Protein AF-A0A9P1DHE1-F1 (afdb_monomer_lite)

pLDDT: mean 76.6, std 14.98, range [39.06, 91.81]

Radius of gyration: 19.9 Å; chains: 1; bounding box: 42×27×66 Å

Sequence (155 aa):
LDSARRLDALEWLVQAFDTLDLADEQLFSAIGLLDRYAAASNTPIAAGPGAFALVLAAMLIALKVSGFKKDLEQARKLVVEVSGSSRPWSAVRKAELNILRRLGFRACTPTAYHLLDRLLSDTLNAPSDRSAVGSEDMEWDNESKMRCSSLACFL

Foldseek 3Di:
DPPVVLVVLLVVLVVVCVVLVHDVQLSQLLNVLVVVLCVLDPDPPDPDLLVNLLSLLSSLLSVVVVPPPVSNVVSVVVQVVVSPDPCSPVSNVVSNVSSCVSVVNPSDDDGVVNVVVVVCCCVVPVPPPPDDDDDDDPPPDVVNVVVVVVVVVRD

InterPro domains:
  IPR006671 Cyclin, N-terminal [PF00134] (4-106)
  IPR036915 Cyclin-like superfamily [SSF47954] (4-106)
  IPR048258 Cyclins, cyclin-box [PS00292] (6-37)

Structure (mmCIF, N/CA/C/O backbone):
data_AF-A0A9P1DHE1-F1
#
_entry.id   AF-A0A9P1DHE1-F1
#
loop_
_atom_site.group_PDB
_atom_site.id
_atom_site.type_symbol
_atom_site.label_atom_id
_atom_site.label_alt_id
_atom_site.label_comp_id
_atom_site.label_asym_id
_atom_site.label_entity_id
_atom_site.label_seq_id
_atom_site.pdbx_PDB_ins_code
_atom_site.Cartn_x
_atom_site.Cartn_y
_atom_site.Cartn_z
_atom_site.occupancy
_atom_site.B_iso_or_equiv
_atom_site.auth_seq_id
_atom_site.auth_comp_id
_atom_site.auth_asym_id
_atom_site.auth_atom_id
_atom_site.pdbx_PDB_model_num
ATOM 1 N N . LEU A 1 1 ? -14.828 3.639 -0.473 1.00 57.81 1 LEU A N 1
ATOM 2 C CA . LEU A 1 1 ? -14.285 4.999 -0.278 1.00 57.81 1 LEU A CA 1
ATOM 3 C C . LEU A 1 1 ? -15.015 5.874 -1.277 1.00 57.81 1 LEU A C 1
ATOM 5 O O . LEU A 1 1 ? -15.078 5.462 -2.429 1.00 57.81 1 LEU A O 1
ATOM 9 N N . ASP A 1 2 ? -15.589 7.001 -0.861 1.00 62.09 2 ASP A N 1
ATOM 10 C CA . ASP A 1 2 ? -16.045 8.010 -1.827 1.00 62.09 2 ASP A CA 1
ATOM 11 C C . ASP A 1 2 ? -14.846 8.482 -2.662 1.00 62.09 2 ASP A C 1
ATOM 13 O O . ASP A 1 2 ? -13.716 8.484 -2.164 1.00 62.09 2 ASP A O 1
ATOM 17 N N . SER A 1 3 ? -15.075 8.873 -3.916 1.00 64.81 3 SER A N 1
ATOM 18 C CA . SER A 1 3 ? -14.020 9.285 -4.855 1.00 64.81 3 SER A CA 1
ATOM 19 C C . SER A 1 3 ? -13.095 10.365 -4.279 1.00 64.81 3 SER A C 1
ATOM 21 O O . SER A 1 3 ? -11.881 10.243 -4.398 1.00 64.81 3 SER A O 1
ATOM 23 N N . ALA A 1 4 ? -13.647 11.354 -3.570 1.00 66.75 4 ALA A N 1
ATOM 24 C CA . ALA A 1 4 ? -12.877 12.404 -2.897 1.00 66.75 4 ALA A CA 1
ATOM 25 C C . ALA A 1 4 ? -11.933 11.851 -1.811 1.00 66.75 4 ALA A C 1
ATOM 27 O O . ALA A 1 4 ? -10.750 12.153 -1.793 1.00 66.75 4 ALA A O 1
ATOM 28 N N . ARG A 1 5 ? -12.415 10.935 -0.965 1.00 71.81 5 ARG A N 1
ATOM 29 C CA . ARG A 1 5 ? -11.616 10.359 0.136 1.00 71.81 5 ARG A CA 1
ATOM 30 C C . ARG A 1 5 ? -10.531 9.411 -0.352 1.00 71.81 5 ARG A C 1
ATOM 32 O O . ARG A 1 5 ? -9.550 9.169 0.344 1.00 71.81 5 ARG A O 1
ATOM 39 N N . ARG A 1 6 ? -10.749 8.802 -1.519 1.00 76.31 6 ARG A N 1
ATOM 40 C CA . ARG A 1 6 ? -9.722 8.011 -2.188 1.00 76.31 6 ARG A CA 1
ATOM 41 C C . ARG A 1 6 ? -8.578 8.916 -2.634 1.00 76.31 6 ARG A C 1
ATOM 43 O O . ARG A 1 6 ? -7.440 8.529 -2.428 1.00 76.31 6 ARG A O 1
ATOM 50 N N . LEU A 1 7 ? -8.871 10.097 -3.179 1.00 81.12 7 LEU A N 1
ATOM 51 C CA . LEU A 1 7 ? -7.838 11.067 -3.546 1.00 81.12 7 LEU A CA 1
ATOM 52 C C . LEU A 1 7 ? -7.045 11.525 -2.321 1.00 81.12 7 LEU A C 1
ATOM 54 O O . LEU A 1 7 ? -5.827 11.420 -2.354 1.00 81.12 7 LEU A O 1
ATOM 58 N N . ASP A 1 8 ? -7.712 11.876 -1.219 1.00 83.38 8 ASP A N 1
ATOM 59 C CA . ASP A 1 8 ? -7.021 12.273 0.019 1.00 83.38 8 ASP A CA 1
ATOM 60 C C . ASP A 1 8 ? -6.098 11.159 0.551 1.00 83.38 8 ASP A C 1
ATOM 62 O O . ASP A 1 8 ? -4.978 11.403 0.994 1.00 83.38 8 ASP A O 1
ATOM 66 N N . ALA A 1 9 ? -6.556 9.902 0.498 1.00 84.00 9 ALA A N 1
ATOM 67 C CA . ALA A 1 9 ? -5.758 8.749 0.913 1.00 84.00 9 ALA A CA 1
ATOM 68 C C . ALA A 1 9 ? -4.552 8.500 -0.006 1.00 84.00 9 ALA A C 1
ATOM 70 O O . ALA A 1 9 ? -3.497 8.089 0.475 1.00 84.00 9 ALA A O 1
ATOM 71 N N . LEU A 1 10 ? -4.716 8.719 -1.313 1.00 86.12 10 LEU A N 1
ATOM 72 C CA . LEU A 1 10 ? -3.642 8.589 -2.295 1.00 86.12 10 LEU A CA 1
ATOM 73 C C . LEU A 1 10 ? -2.617 9.708 -2.140 1.00 86.12 10 LEU A C 1
ATOM 75 O O . LEU A 1 10 ? -1.427 9.423 -2.109 1.00 86.12 10 LEU A O 1
ATOM 79 N N . GLU A 1 11 ? -3.066 10.951 -1.986 1.00 89.50 11 GLU A N 1
ATOM 80 C CA . GLU A 1 11 ? -2.194 12.098 -1.733 1.00 89.50 11 GLU A CA 1
ATOM 81 C C . GLU A 1 11 ? -1.379 11.886 -0.457 1.00 89.50 11 GLU A C 1
ATOM 83 O O . GLU A 1 11 ? -0.158 12.042 -0.462 1.00 89.50 11 GLU A O 1
ATOM 88 N N . TRP A 1 12 ? -2.034 11.428 0.614 1.00 90.06 12 TRP A N 1
ATOM 89 C CA . TRP A 1 12 ? -1.342 11.095 1.851 1.00 90.06 12 TRP A CA 1
ATOM 90 C C . TRP A 1 12 ? -0.314 9.971 1.662 1.00 90.06 12 TRP A C 1
ATOM 92 O O . TRP A 1 12 ? 0.782 10.054 2.210 1.00 90.06 12 TRP A O 1
ATOM 102 N N . LEU A 1 13 ? -0.634 8.925 0.888 1.00 89.38 13 LEU A N 1
ATOM 103 C CA . LEU A 1 13 ? 0.321 7.851 0.594 1.00 89.38 13 LEU A CA 1
ATOM 104 C C . LEU A 1 13 ? 1.533 8.368 -0.175 1.00 89.38 13 LEU A C 1
ATOM 106 O O . LEU A 1 13 ? 2.647 8.022 0.191 1.00 89.38 13 LEU A O 1
ATOM 110 N N . VAL A 1 14 ? 1.334 9.203 -1.193 1.00 91.12 14 VAL A N 1
ATOM 111 C CA . VAL A 1 14 ? 2.443 9.801 -1.951 1.00 91.12 14 VAL A CA 1
ATOM 112 C C . VAL A 1 14 ? 3.351 10.594 -1.007 1.00 91.12 14 VAL A C 1
ATOM 114 O O . VAL A 1 14 ? 4.540 10.308 -0.921 1.00 91.12 14 VAL A O 1
ATOM 117 N N . GLN A 1 15 ? 2.780 11.475 -0.180 1.00 90.81 15 GLN A N 1
ATOM 118 C CA . GLN A 1 15 ? 3.546 12.247 0.806 1.00 90.81 15 GLN A CA 1
ATOM 119 C C . GLN A 1 15 ? 4.273 11.354 1.827 1.00 90.81 15 GLN A C 1
ATOM 121 O O . GLN A 1 15 ? 5.410 11.627 2.215 1.00 90.81 15 GLN A O 1
ATOM 126 N N . ALA A 1 16 ? 3.636 10.274 2.283 1.00 88.19 16 ALA A N 1
ATOM 127 C CA . ALA A 1 16 ? 4.245 9.332 3.217 1.00 88.19 16 ALA A CA 1
ATOM 128 C C . ALA A 1 16 ? 5.423 8.577 2.581 1.00 88.19 16 ALA A C 1
ATOM 130 O O . ALA A 1 16 ? 6.405 8.300 3.261 1.00 88.19 16 ALA A O 1
ATOM 131 N N . PHE A 1 17 ? 5.346 8.254 1.291 1.00 89.06 17 PHE A N 1
ATOM 132 C CA . PHE A 1 17 ? 6.430 7.585 0.577 1.00 89.06 17 PHE A CA 1
ATOM 133 C C . PHE A 1 17 ? 7.588 8.539 0.287 1.00 89.06 17 PHE A C 1
ATOM 135 O O . PHE A 1 17 ? 8.731 8.168 0.549 1.00 89.06 17 PHE A O 1
ATOM 142 N N . ASP A 1 18 ? 7.294 9.779 -0.110 1.00 90.25 18 ASP A N 1
ATOM 143 C CA . ASP A 1 18 ? 8.302 10.826 -0.322 1.00 90.25 18 ASP A CA 1
ATOM 144 C C . ASP A 1 18 ? 9.064 11.156 0.971 1.00 90.25 18 ASP A C 1
ATOM 146 O O . ASP A 1 18 ? 10.285 11.289 0.981 1.00 90.25 18 ASP A O 1
ATOM 150 N N . THR A 1 19 ? 8.355 11.264 2.100 1.00 88.75 19 THR A N 1
ATOM 151 C CA . THR A 1 19 ? 8.979 11.572 3.404 1.00 88.75 19 THR A CA 1
ATOM 152 C C . THR A 1 19 ? 9.828 10.427 3.951 1.00 88.75 19 THR A C 1
ATOM 154 O O . THR A 1 19 ? 10.771 10.667 4.708 1.00 88.75 19 THR A O 1
ATOM 157 N N . LEU A 1 20 ? 9.495 9.187 3.590 1.00 85.00 20 LEU A N 1
ATOM 158 C CA . LEU A 1 20 ? 10.217 7.988 4.005 1.00 85.00 20 LEU A CA 1
ATOM 159 C C . LEU A 1 20 ? 11.286 7.535 2.995 1.00 85.00 20 LEU A C 1
ATOM 161 O O . LEU A 1 20 ? 12.019 6.600 3.321 1.00 85.00 20 LEU A O 1
ATOM 165 N N . ASP A 1 21 ? 11.393 8.193 1.834 1.00 87.00 21 ASP A N 1
ATOM 166 C CA . ASP A 1 21 ? 12.291 7.833 0.723 1.00 87.00 21 ASP A CA 1
ATOM 167 C C . ASP A 1 21 ? 12.118 6.360 0.296 1.00 87.00 21 ASP A C 1
ATOM 169 O O . ASP A 1 21 ? 13.068 5.582 0.190 1.00 87.00 21 ASP A O 1
ATOM 173 N N . LEU A 1 22 ? 10.855 5.944 0.147 1.00 86.62 22 LEU A N 1
ATOM 174 C CA . LEU A 1 22 ? 10.479 4.577 -0.221 1.00 86.62 22 LEU A CA 1
ATOM 175 C C . LEU A 1 22 ? 10.410 4.412 -1.739 1.00 86.62 22 LEU A C 1
ATOM 177 O O . LEU A 1 22 ? 9.998 5.315 -2.455 1.00 86.62 22 LEU A O 1
ATOM 181 N N . ALA A 1 23 ? 10.721 3.211 -2.229 1.00 87.06 23 ALA A N 1
ATOM 182 C CA . ALA A 1 23 ? 10.659 2.918 -3.658 1.00 87.06 23 ALA A CA 1
ATOM 183 C C . ALA A 1 23 ? 9.226 2.998 -4.225 1.00 87.06 23 ALA A C 1
ATOM 185 O O . ALA A 1 23 ? 8.289 2.416 -3.668 1.00 87.06 23 ALA A O 1
ATOM 186 N N . ASP A 1 24 ? 9.083 3.611 -5.402 1.00 86.06 24 ASP A N 1
ATOM 187 C CA . ASP A 1 24 ? 7.803 3.782 -6.109 1.00 86.06 24 ASP A CA 1
ATOM 188 C C . ASP A 1 24 ? 7.069 2.462 -6.373 1.00 86.06 24 ASP A C 1
ATOM 190 O O . ASP A 1 24 ? 5.842 2.394 -6.308 1.00 86.06 24 ASP A O 1
ATOM 194 N N . GLU A 1 25 ? 7.802 1.372 -6.613 1.00 86.94 25 GLU A N 1
ATOM 195 C CA . GLU A 1 25 ? 7.237 0.024 -6.775 1.00 86.94 25 GLU A CA 1
ATOM 196 C C . GLU A 1 25 ? 6.289 -0.346 -5.617 1.00 86.94 25 GLU A C 1
ATOM 198 O O . GLU A 1 25 ? 5.217 -0.940 -5.803 1.00 86.94 25 GLU A O 1
ATOM 203 N N . GLN A 1 26 ? 6.666 0.060 -4.405 1.00 87.94 26 GLN A N 1
ATOM 204 C CA . GLN A 1 26 ? 5.923 -0.202 -3.180 1.00 87.94 26 GLN A CA 1
ATOM 205 C C . GLN A 1 26 ? 4.687 0.690 -3.062 1.00 87.94 26 GLN A C 1
ATOM 207 O O . GLN A 1 26 ? 3.646 0.236 -2.574 1.00 87.94 26 GLN A O 1
ATOM 212 N N . LEU A 1 27 ? 4.764 1.919 -3.578 1.00 89.06 27 LEU A N 1
ATOM 213 C CA . LEU A 1 27 ? 3.634 2.837 -3.670 1.00 89.06 27 LEU A CA 1
ATOM 214 C C . LEU A 1 27 ? 2.568 2.272 -4.615 1.00 89.06 27 LEU A C 1
ATOM 216 O O . LEU A 1 27 ? 1.407 2.133 -4.222 1.00 89.06 27 LEU A O 1
ATOM 220 N N . PHE A 1 28 ? 2.962 1.850 -5.822 1.00 88.19 28 PHE A N 1
ATOM 221 C CA . PHE A 1 28 ? 2.041 1.223 -6.778 1.00 88.19 28 PHE A CA 1
ATOM 222 C C . PHE A 1 28 ? 1.385 -0.036 -6.201 1.00 88.19 28 PHE A C 1
ATOM 224 O O . PHE A 1 28 ? 0.190 -0.270 -6.407 1.00 88.19 28 PHE A O 1
ATOM 231 N N . SER A 1 29 ? 2.140 -0.823 -5.434 1.00 89.25 29 SER A N 1
ATOM 232 C CA . SER A 1 29 ? 1.628 -2.022 -4.767 1.00 89.25 29 SER A CA 1
ATOM 233 C C . SER A 1 29 ? 0.603 -1.684 -3.679 1.00 89.25 29 SER A C 1
ATOM 235 O O . SER A 1 29 ? -0.466 -2.299 -3.622 1.00 89.25 29 SER A O 1
ATOM 237 N N . ALA A 1 30 ? 0.876 -0.676 -2.846 1.00 90.31 30 ALA A N 1
ATOM 238 C CA . ALA A 1 30 ? -0.042 -0.219 -1.802 1.00 90.31 30 ALA A CA 1
ATOM 239 C C . ALA A 1 30 ? -1.350 0.348 -2.385 1.00 90.31 30 ALA A C 1
ATOM 241 O O . ALA A 1 30 ? -2.439 0.024 -1.899 1.00 90.31 30 ALA A O 1
ATOM 242 N N . ILE A 1 31 ? -1.253 1.139 -3.458 1.00 88.94 31 ILE A N 1
ATOM 243 C CA . ILE A 1 31 ? -2.410 1.699 -4.171 1.00 88.94 31 ILE A CA 1
ATOM 244 C C . ILE A 1 31 ? -3.249 0.580 -4.796 1.00 88.94 31 ILE A C 1
ATOM 246 O O . ILE A 1 31 ? -4.457 0.505 -4.563 1.00 88.94 31 ILE A O 1
ATOM 250 N N . GLY A 1 32 ? -2.613 -0.347 -5.519 1.00 88.50 32 GLY A N 1
ATOM 251 C CA . GLY A 1 32 ? -3.302 -1.488 -6.125 1.00 88.50 32 GLY A CA 1
ATOM 252 C C . GLY A 1 32 ? -4.016 -2.370 -5.093 1.00 88.50 32 GLY A C 1
ATOM 253 O O . GLY A 1 32 ? -5.119 -2.863 -5.345 1.00 88.50 32 GLY A O 1
ATOM 254 N N . LEU A 1 33 ? -3.439 -2.531 -3.898 1.00 88.88 33 LEU A N 1
ATOM 255 C CA . LEU A 1 33 ? -4.077 -3.245 -2.788 1.00 88.88 33 LEU A CA 1
ATOM 256 C C . LEU A 1 33 ? -5.343 -2.546 -2.285 1.00 88.88 33 LEU A C 1
ATOM 258 O O . LEU A 1 33 ? -6.360 -3.215 -2.075 1.00 88.88 33 LEU A O 1
ATOM 262 N N . LEU A 1 34 ? -5.303 -1.224 -2.103 1.00 88.19 34 LEU A N 1
ATOM 263 C CA . LEU A 1 34 ? -6.473 -0.445 -1.687 1.00 88.19 34 LEU A CA 1
ATOM 264 C C . LEU A 1 34 ? -7.588 -0.500 -2.726 1.00 88.19 34 LEU A C 1
ATOM 266 O O . LEU A 1 34 ? -8.759 -0.653 -2.370 1.00 88.19 34 LEU A O 1
ATOM 270 N N . ASP A 1 35 ? -7.223 -0.440 -3.999 1.00 86.81 35 ASP A N 1
ATOM 271 C CA . ASP A 1 35 ? -8.165 -0.494 -5.108 1.00 86.81 35 ASP A CA 1
ATOM 272 C C . ASP A 1 35 ? -8.874 -1.834 -5.188 1.00 86.81 35 ASP A C 1
ATOM 274 O O . ASP A 1 35 ? -10.104 -1.891 -5.247 1.00 86.81 35 ASP A O 1
ATOM 278 N N . ARG A 1 36 ? -8.110 -2.924 -5.110 1.00 86.94 36 ARG A N 1
ATOM 279 C CA . ARG A 1 36 ? -8.665 -4.278 -5.085 1.00 86.94 36 ARG A CA 1
ATOM 280 C C . ARG A 1 36 ? -9.520 -4.504 -3.846 1.00 86.94 36 ARG A C 1
ATOM 282 O O . ARG A 1 36 ? -10.564 -5.148 -3.935 1.00 86.94 36 ARG A O 1
ATOM 289 N N . TYR A 1 37 ? -9.116 -3.961 -2.698 1.00 85.75 37 TYR A N 1
ATOM 290 C CA . TYR A 1 37 ? -9.917 -4.030 -1.479 1.00 85.75 37 TYR A CA 1
ATOM 291 C C . TYR A 1 37 ? -11.248 -3.282 -1.632 1.00 85.75 37 TYR A C 1
ATOM 293 O O . TYR A 1 37 ? -12.296 -3.821 -1.270 1.00 85.75 37 TYR A O 1
ATOM 301 N N . ALA A 1 38 ? -11.224 -2.078 -2.210 1.00 82.75 38 ALA A N 1
ATOM 302 C CA . ALA A 1 38 ? -12.423 -1.295 -2.481 1.00 82.75 38 ALA A CA 1
ATOM 303 C C . ALA A 1 38 ? -13.347 -1.999 -3.489 1.00 82.75 38 ALA A C 1
ATOM 305 O O . ALA A 1 38 ? -14.547 -2.096 -3.236 1.00 82.75 38 ALA A O 1
ATOM 306 N N . ALA A 1 39 ? -12.794 -2.557 -4.569 1.00 84.31 39 ALA A N 1
ATOM 307 C CA . ALA A 1 39 ? -13.547 -3.317 -5.568 1.00 84.31 39 ALA A CA 1
ATOM 308 C C . ALA A 1 39 ? -14.172 -4.597 -4.987 1.00 84.31 39 ALA A C 1
ATOM 310 O O . ALA A 1 39 ? -15.294 -4.958 -5.329 1.00 84.31 39 ALA A O 1
ATOM 311 N N . ALA A 1 40 ? -13.482 -5.261 -4.058 1.00 82.94 40 ALA A N 1
ATOM 312 C CA . ALA A 1 40 ? -14.003 -6.430 -3.356 1.00 82.94 40 ALA A CA 1
ATOM 313 C C . ALA A 1 40 ? -15.033 -6.078 -2.263 1.00 82.94 40 ALA A C 1
ATOM 315 O O . ALA A 1 40 ? -15.594 -6.985 -1.638 1.00 82.94 40 ALA A O 1
ATOM 316 N N . SER A 1 41 ? -15.265 -4.796 -1.958 1.00 72.69 41 SER A N 1
ATOM 317 C CA . SER A 1 41 ? -16.191 -4.355 -0.910 1.00 72.69 41 SER A CA 1
ATOM 318 C C . SER A 1 41 ? -17.546 -3.928 -1.492 1.00 72.69 41 SER A C 1
ATOM 320 O O . SER A 1 41 ? -17.658 -2.887 -2.122 1.00 72.69 41 SER A O 1
ATOM 322 N N . ASN A 1 42 ? -18.603 -4.709 -1.230 1.00 61.47 42 ASN A N 1
ATOM 323 C CA . ASN A 1 42 ? -19.984 -4.325 -1.583 1.00 61.47 42 ASN A CA 1
ATOM 324 C C . ASN A 1 42 ? -20.573 -3.288 -0.613 1.00 61.47 42 ASN A C 1
ATOM 326 O O . ASN A 1 42 ? -21.605 -2.688 -0.890 1.00 61.47 42 ASN A O 1
ATOM 330 N N . THR A 1 43 ? -19.947 -3.107 0.550 1.00 59.75 43 THR A N 1
ATOM 331 C CA . THR A 1 43 ? -20.353 -2.130 1.560 1.00 59.75 43 THR A CA 1
ATOM 332 C C . THR A 1 43 ? -19.447 -0.909 1.470 1.00 59.75 43 THR A C 1
ATOM 334 O O . THR A 1 43 ? -18.224 -1.083 1.527 1.00 59.75 43 THR A O 1
ATOM 337 N N . PRO A 1 44 ? -19.997 0.315 1.395 1.00 59.88 44 PRO A N 1
ATOM 338 C CA . PRO A 1 44 ? -19.182 1.519 1.403 1.00 59.88 44 PRO A CA 1
ATOM 339 C C . PRO A 1 44 ? -18.338 1.540 2.679 1.00 59.88 44 PRO A C 1
ATOM 341 O O . PRO A 1 44 ? -18.844 1.340 3.782 1.00 59.88 44 PRO A O 1
ATOM 344 N N . ILE A 1 45 ? -17.027 1.728 2.516 1.00 61.72 45 ILE A N 1
ATOM 345 C CA . ILE A 1 45 ? -16.079 1.860 3.627 1.00 61.72 45 ILE A CA 1
ATOM 346 C C . ILE A 1 45 ? -16.571 3.010 4.511 1.00 61.72 45 ILE A C 1
ATOM 348 O O . ILE A 1 45 ? -16.505 4.169 4.103 1.00 61.72 45 ILE A O 1
ATOM 352 N N . ALA A 1 46 ? -17.116 2.668 5.680 1.00 53.25 46 ALA A N 1
ATOM 353 C CA . ALA A 1 46 ? -17.758 3.623 6.566 1.00 53.25 46 ALA A CA 1
ATOM 354 C C . ALA A 1 46 ? -16.764 4.715 6.979 1.00 53.25 46 ALA A C 1
ATOM 356 O O . ALA A 1 46 ? -15.640 4.432 7.401 1.00 53.25 46 ALA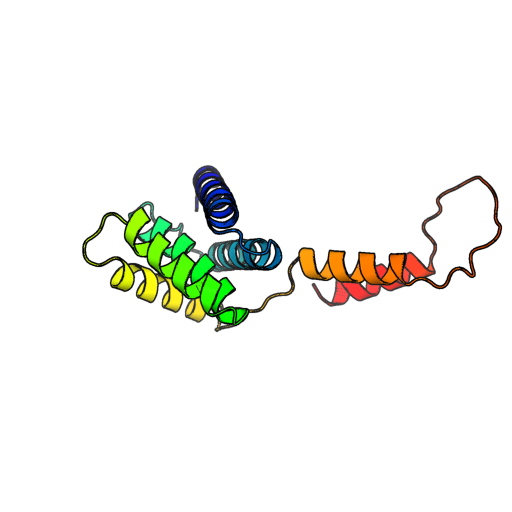 A O 1
ATOM 357 N N . ALA A 1 47 ? -17.198 5.967 6.839 1.00 53.94 47 ALA A N 1
ATOM 358 C CA . ALA A 1 47 ? -16.468 7.156 7.241 1.00 53.94 47 ALA A CA 1
ATOM 359 C C . ALA A 1 47 ? -16.217 7.134 8.756 1.00 53.94 47 ALA A C 1
ATOM 361 O O . ALA A 1 47 ? -17.067 7.524 9.549 1.00 53.94 47 ALA A O 1
ATOM 362 N N . GLY A 1 48 ? -15.046 6.657 9.167 1.00 59.59 48 GLY A N 1
ATOM 363 C CA . GLY A 1 48 ? -14.630 6.657 10.562 1.00 59.59 48 GLY A CA 1
ATOM 364 C C . GLY A 1 48 ? -13.114 6.522 10.702 1.00 59.59 48 GLY A C 1
ATOM 365 O O . GLY A 1 48 ? -12.425 6.305 9.702 1.00 59.59 48 GLY A O 1
ATOM 366 N N . PRO A 1 49 ? -12.582 6.580 11.936 1.00 59.09 49 PRO A N 1
ATOM 367 C CA . PRO A 1 49 ? -11.146 6.454 12.226 1.00 59.09 49 PRO A CA 1
ATOM 368 C C . PRO A 1 49 ? -10.500 5.176 11.658 1.00 59.09 49 PRO A C 1
ATOM 370 O O . PRO A 1 49 ? -9.288 5.100 11.478 1.00 59.09 49 PRO A O 1
ATOM 373 N N . GLY A 1 50 ? -11.312 4.160 11.343 1.00 68.75 50 GLY A N 1
ATOM 374 C CA . GLY A 1 50 ? -10.867 2.925 10.702 1.00 68.75 50 GLY A CA 1
ATOM 375 C C . GLY A 1 50 ? -10.480 3.068 9.226 1.00 68.75 50 GLY A C 1
ATOM 376 O O . GLY A 1 50 ? -9.746 2.220 8.730 1.00 68.75 50 GLY A O 1
ATOM 377 N N . ALA A 1 51 ? -10.923 4.119 8.525 1.00 77.25 51 ALA A N 1
ATOM 378 C CA . ALA A 1 51 ? -10.592 4.323 7.113 1.00 77.25 51 ALA A CA 1
ATOM 379 C C . ALA A 1 51 ? -9.099 4.622 6.922 1.00 77.25 51 ALA A C 1
ATOM 381 O O . ALA A 1 51 ? -8.450 4.016 6.077 1.00 77.25 51 ALA A O 1
ATOM 382 N N . PHE A 1 52 ? -8.532 5.477 7.772 1.00 82.56 52 PHE A N 1
ATOM 383 C CA . PHE A 1 52 ? -7.103 5.781 7.745 1.00 82.56 52 PHE A CA 1
ATOM 384 C C . PHE A 1 52 ? -6.243 4.570 8.150 1.00 82.56 52 PHE A C 1
ATOM 386 O O . PHE A 1 52 ? -5.195 4.307 7.566 1.00 82.56 52 PHE A O 1
ATOM 393 N N . ALA A 1 53 ? -6.738 3.745 9.081 1.00 86.06 53 ALA A N 1
ATOM 394 C CA . ALA A 1 53 ? -6.084 2.489 9.441 1.00 86.06 53 ALA A CA 1
ATOM 395 C C . ALA A 1 53 ? -6.001 1.492 8.267 1.00 86.06 53 ALA A C 1
ATOM 397 O O . ALA A 1 53 ? -5.070 0.690 8.241 1.00 86.06 53 ALA A O 1
ATOM 398 N N . LEU A 1 54 ? -6.928 1.540 7.297 1.00 87.00 54 LEU A N 1
ATOM 399 C CA . LEU A 1 54 ? -6.850 0.732 6.071 1.00 87.00 54 LEU A CA 1
ATOM 400 C C . LEU A 1 54 ? -5.718 1.197 5.153 1.00 87.00 54 LEU A C 1
ATOM 402 O O . LEU A 1 54 ? -5.012 0.357 4.605 1.00 87.00 54 LEU A O 1
ATOM 406 N N . VAL A 1 55 ? -5.519 2.511 5.024 1.00 89.50 55 VAL A N 1
ATOM 407 C CA . VAL A 1 55 ? -4.438 3.100 4.216 1.00 89.50 55 VAL A CA 1
ATOM 408 C C . VAL A 1 55 ? -3.075 2.707 4.788 1.00 89.50 55 VAL A C 1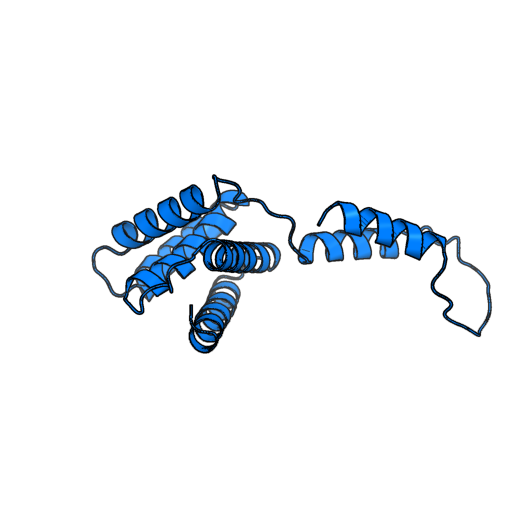
ATOM 410 O O . VAL A 1 55 ? -2.244 2.134 4.084 1.00 89.50 55 VAL A O 1
ATOM 413 N N . LEU A 1 56 ? -2.892 2.892 6.100 1.00 88.88 56 LEU A N 1
ATOM 414 C CA . LEU A 1 56 ? -1.686 2.455 6.811 1.00 88.88 56 LEU A CA 1
ATOM 415 C C . LEU A 1 56 ? -1.463 0.943 6.700 1.00 88.88 56 LEU A C 1
ATOM 417 O O . LEU A 1 56 ? -0.337 0.488 6.508 1.00 88.88 56 LEU A O 1
ATOM 421 N N . ALA A 1 57 ? -2.528 0.152 6.823 1.00 90.94 57 ALA A N 1
ATOM 422 C CA . ALA A 1 57 ? -2.436 -1.293 6.689 1.00 90.94 57 ALA A CA 1
ATOM 423 C C . ALA A 1 57 ? -2.010 -1.719 5.278 1.00 90.94 57 ALA A C 1
ATOM 425 O O . ALA A 1 57 ? -1.165 -2.601 5.160 1.00 90.94 57 ALA A O 1
ATOM 426 N N . ALA A 1 58 ? -2.542 -1.097 4.223 1.00 91.06 58 ALA A N 1
ATOM 427 C CA . ALA A 1 58 ? -2.161 -1.400 2.845 1.00 91.06 58 ALA A CA 1
ATOM 428 C C . ALA A 1 58 ? -0.685 -1.079 2.568 1.00 91.06 58 ALA A C 1
ATOM 430 O O . ALA A 1 58 ? 0.024 -1.925 2.023 1.00 91.06 58 ALA A O 1
ATOM 431 N N . MET A 1 59 ? -0.205 0.080 3.030 1.00 91.06 59 MET A N 1
ATOM 432 C CA . MET A 1 59 ? 1.216 0.443 2.974 1.00 91.06 59 MET A CA 1
ATOM 433 C C . MET A 1 59 ? 2.090 -0.594 3.691 1.00 91.06 59 MET A C 1
ATOM 435 O O . MET A 1 59 ? 3.063 -1.091 3.129 1.00 91.06 59 MET A O 1
ATOM 439 N N . LEU A 1 60 ? 1.727 -0.979 4.920 1.00 91.56 60 LEU A N 1
ATOM 440 C CA . LEU A 1 60 ? 2.485 -1.982 5.671 1.00 91.56 60 LEU A CA 1
ATOM 441 C C . LEU A 1 60 ? 2.470 -3.359 5.001 1.00 91.56 60 LEU A C 1
ATOM 443 O O . LEU A 1 60 ? 3.473 -4.061 5.078 1.00 91.56 60 LEU A O 1
ATOM 447 N N . ILE A 1 61 ? 1.363 -3.769 4.374 1.00 91.8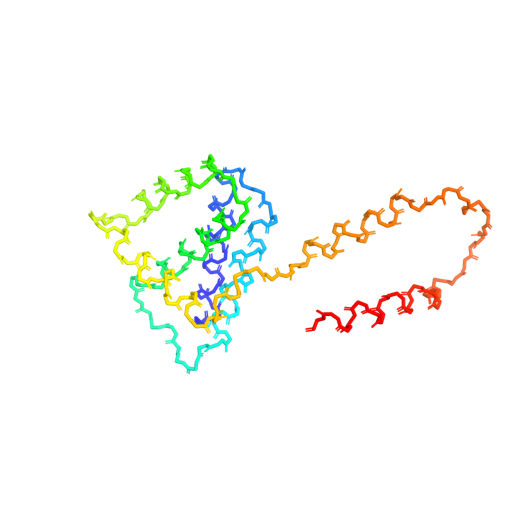1 61 ILE A N 1
ATOM 448 C CA . ILE A 1 61 ? 1.302 -5.030 3.621 1.00 91.81 61 ILE A CA 1
ATOM 449 C C . ILE A 1 61 ? 2.274 -4.978 2.439 1.00 91.81 61 ILE A C 1
ATOM 451 O O . ILE A 1 61 ? 3.058 -5.912 2.286 1.00 91.81 61 ILE A O 1
ATOM 455 N N . ALA A 1 62 ? 2.265 -3.897 1.653 1.00 90.56 62 ALA A N 1
ATOM 456 C CA . ALA A 1 62 ? 3.175 -3.731 0.517 1.00 90.56 62 ALA A CA 1
ATOM 457 C C . ALA A 1 62 ? 4.646 -3.821 0.961 1.00 90.56 62 ALA A C 1
ATOM 459 O O . ALA A 1 62 ? 5.401 -4.652 0.463 1.00 90.56 62 ALA A O 1
ATOM 460 N N . LEU A 1 63 ? 5.019 -3.083 2.010 1.00 89.62 63 LEU A N 1
ATOM 461 C CA . LEU A 1 63 ? 6.381 -3.115 2.554 1.00 89.62 63 LEU A CA 1
ATOM 462 C C . LEU A 1 63 ? 6.771 -4.483 3.135 1.00 89.62 63 LEU A C 1
ATOM 464 O O . LEU A 1 63 ? 7.924 -4.903 3.027 1.00 89.62 63 LEU A O 1
ATOM 468 N N . LYS A 1 64 ? 5.822 -5.210 3.742 1.00 90.44 64 LYS A N 1
ATOM 469 C CA . LYS A 1 64 ? 6.064 -6.573 4.246 1.00 90.44 64 LYS A CA 1
ATOM 470 C C . LYS A 1 64 ? 6.355 -7.562 3.125 1.00 90.44 64 LYS A C 1
ATOM 472 O O . LYS A 1 64 ? 7.187 -8.443 3.325 1.00 90.44 64 LYS A O 1
ATOM 477 N N . VAL A 1 65 ? 5.666 -7.439 1.992 1.00 87.19 65 VAL A N 1
ATOM 478 C CA . VAL A 1 65 ? 5.851 -8.323 0.832 1.00 87.19 65 VAL A CA 1
ATOM 479 C C . VAL A 1 65 ? 7.248 -8.155 0.240 1.00 87.19 65 VAL A C 1
ATOM 481 O O . VAL A 1 65 ? 7.880 -9.141 -0.129 1.00 87.19 65 VAL A O 1
ATOM 484 N N . SER A 1 66 ? 7.756 -6.930 0.232 1.00 83.19 66 SER A N 1
ATOM 485 C CA . SER A 1 66 ? 9.005 -6.591 -0.458 1.00 83.19 66 SER A CA 1
ATOM 486 C C . SER A 1 66 ? 10.260 -6.863 0.360 1.00 83.19 66 SER A C 1
ATOM 488 O O . SER A 1 66 ? 11.368 -6.851 -0.162 1.00 83.19 66 SER A O 1
ATOM 490 N N . GLY A 1 67 ? 10.105 -7.171 1.649 1.00 81.50 67 GLY A N 1
ATOM 491 C CA . GLY A 1 67 ? 11.184 -7.709 2.478 1.00 81.50 67 GLY A CA 1
ATOM 492 C C . GLY A 1 67 ? 12.207 -6.683 2.982 1.00 81.50 67 GLY A C 1
ATOM 493 O O . GLY A 1 67 ? 13.117 -7.058 3.729 1.00 81.50 67 GLY A O 1
ATOM 494 N N . PHE A 1 68 ? 12.051 -5.395 2.662 1.00 83.06 68 PHE A N 1
ATOM 495 C CA . PHE A 1 68 ? 12.924 -4.325 3.148 1.00 83.06 68 PHE A CA 1
ATOM 496 C C . PHE A 1 68 ? 12.656 -4.015 4.628 1.00 83.06 68 PHE A C 1
ATOM 498 O O . PHE A 1 68 ? 11.754 -3.268 5.006 1.00 83.06 68 PHE A O 1
ATOM 505 N N . LYS A 1 69 ? 13.461 -4.622 5.511 1.00 84.31 69 LYS A N 1
ATOM 506 C CA . LYS A 1 69 ? 13.288 -4.503 6.971 1.00 84.31 69 LYS A CA 1
ATOM 507 C C . LYS A 1 69 ? 13.456 -3.070 7.486 1.00 84.31 69 LYS A C 1
ATOM 509 O O . LYS A 1 69 ? 12.757 -2.692 8.418 1.00 84.31 69 LYS A O 1
ATOM 514 N N . LYS A 1 70 ? 14.381 -2.292 6.913 1.00 86.00 70 LYS A N 1
ATOM 515 C CA . LYS A 1 70 ? 14.671 -0.912 7.343 1.00 86.00 70 LYS A CA 1
ATOM 516 C C . LYS A 1 70 ? 13.460 -0.005 7.109 1.00 86.00 70 LYS A C 1
ATOM 518 O O . LYS A 1 70 ? 12.974 0.624 8.047 1.00 86.00 70 LYS A O 1
ATOM 523 N N . ASP A 1 71 ? 12.943 -0.052 5.894 1.00 85.88 71 ASP A N 1
ATOM 524 C CA . ASP A 1 71 ? 11.792 0.699 5.402 1.00 85.88 71 ASP A CA 1
ATOM 525 C C . ASP A 1 71 ? 10.534 0.375 6.210 1.00 85.88 71 ASP A C 1
ATOM 527 O O . ASP A 1 71 ? 9.774 1.249 6.624 1.00 85.88 71 ASP A O 1
ATOM 531 N N . LEU A 1 72 ? 10.364 -0.905 6.543 1.00 87.38 72 LEU A N 1
ATOM 532 C CA . LEU A 1 72 ? 9.282 -1.366 7.397 1.00 87.38 72 LEU A CA 1
ATOM 533 C C . LEU A 1 72 ? 9.374 -0.806 8.826 1.00 87.38 72 LEU A C 1
ATOM 535 O O . LEU A 1 72 ? 8.347 -0.448 9.402 1.00 87.38 72 LEU A O 1
ATOM 539 N N . GLU A 1 73 ? 10.567 -0.706 9.418 1.00 88.19 73 GLU A N 1
ATOM 540 C CA . GLU A 1 73 ? 10.723 -0.072 10.735 1.00 88.19 73 GLU A CA 1
ATOM 541 C C . GLU A 1 73 ? 10.478 1.444 10.683 1.00 88.19 73 GLU A C 1
ATOM 543 O O . GLU A 1 73 ? 9.899 2.000 11.620 1.00 88.19 73 GLU A O 1
ATOM 548 N N . GLN A 1 74 ? 10.849 2.118 9.592 1.00 87.06 74 GLN A N 1
ATOM 549 C CA . GLN A 1 74 ? 10.545 3.541 9.394 1.00 87.06 74 GLN A CA 1
ATOM 550 C C . GLN A 1 74 ? 9.035 3.776 9.247 1.00 87.06 74 GLN A C 1
ATOM 552 O O . GLN A 1 74 ? 8.462 4.587 9.977 1.00 87.06 74 GLN A O 1
ATOM 557 N N . ALA A 1 75 ? 8.357 2.980 8.419 1.00 86.25 75 ALA A N 1
ATOM 558 C CA . ALA A 1 75 ? 6.905 3.030 8.270 1.00 86.25 75 ALA A CA 1
ATOM 559 C C . ALA A 1 75 ? 6.167 2.730 9.587 1.00 86.25 75 ALA A C 1
ATOM 561 O O . ALA A 1 75 ? 5.127 3.323 9.880 1.00 86.25 75 ALA A O 1
ATOM 562 N N . ARG A 1 76 ? 6.708 1.842 10.434 1.00 87.31 76 ARG A N 1
ATOM 563 C CA . ARG A 1 76 ? 6.140 1.581 11.765 1.00 87.31 76 ARG A CA 1
ATOM 564 C C . ARG A 1 76 ? 6.221 2.788 12.695 1.00 87.31 76 ARG A C 1
ATOM 566 O O . ARG A 1 76 ? 5.281 3.002 13.459 1.00 87.31 76 ARG A O 1
ATOM 573 N N . LYS A 1 77 ? 7.308 3.560 12.649 1.00 86.38 77 LYS A N 1
ATOM 574 C CA . LYS A 1 77 ? 7.419 4.811 13.418 1.00 86.38 77 LYS A CA 1
ATOM 575 C C . LYS A 1 77 ? 6.389 5.829 12.938 1.00 86.38 77 LYS A C 1
ATOM 577 O O . LYS A 1 77 ? 5.640 6.353 13.759 1.00 86.38 77 LYS A O 1
ATOM 582 N N . LEU A 1 78 ? 6.247 5.970 11.620 1.00 86.00 78 LEU A N 1
ATOM 583 C CA . LEU A 1 78 ? 5.261 6.859 11.006 1.00 86.00 78 LEU A CA 1
ATOM 584 C C . LEU A 1 78 ? 3.818 6.505 11.411 1.00 86.00 78 LEU A C 1
ATOM 586 O O . LEU A 1 78 ? 3.020 7.386 11.716 1.00 86.00 78 LEU A O 1
ATOM 590 N N . VAL A 1 79 ? 3.477 5.216 11.524 1.00 85.81 79 VAL A N 1
ATOM 591 C CA . VAL A 1 79 ? 2.161 4.779 12.039 1.00 85.81 79 VAL A CA 1
ATOM 592 C C . VAL A 1 79 ? 1.894 5.305 13.452 1.00 85.81 79 VAL A C 1
ATOM 594 O O . VAL A 1 79 ? 0.762 5.673 13.768 1.00 85.81 79 VAL A O 1
ATOM 597 N N . VAL A 1 80 ? 2.906 5.327 14.321 1.00 85.00 80 VAL A N 1
ATOM 598 C CA . VAL A 1 80 ? 2.753 5.836 15.691 1.00 85.00 80 VAL A CA 1
ATOM 599 C C . VAL A 1 80 ? 2.560 7.350 15.675 1.00 85.00 80 VAL A C 1
ATOM 601 O O . VAL A 1 80 ? 1.622 7.831 16.309 1.00 85.00 80 VAL A O 1
ATOM 604 N N . GLU A 1 81 ? 3.373 8.065 14.899 1.00 84.88 81 GLU A N 1
ATOM 605 C CA . GLU A 1 81 ? 3.337 9.528 14.778 1.00 84.88 81 GLU A CA 1
ATOM 606 C C . GLU A 1 81 ? 2.009 10.034 14.205 1.00 84.88 81 GLU A C 1
ATOM 608 O O . GLU A 1 81 ? 1.372 10.912 14.785 1.00 84.88 81 GLU A O 1
ATOM 613 N N . VAL A 1 82 ? 1.540 9.436 13.109 1.00 81.62 82 VAL A N 1
ATOM 614 C CA . VAL A 1 82 ? 0.373 9.942 12.370 1.00 81.62 82 VAL A CA 1
ATOM 615 C C . VAL A 1 82 ? -0.950 9.510 13.003 1.00 81.62 82 VAL A C 1
ATOM 617 O O . VAL A 1 82 ? -1.970 10.180 12.861 1.00 81.62 82 VAL A O 1
ATOM 620 N N . SER A 1 83 ? -0.969 8.400 13.743 1.00 76.19 83 SER A N 1
ATOM 621 C CA . SER A 1 83 ? -2.215 7.913 14.339 1.00 76.19 83 SER A CA 1
ATOM 622 C C . SER A 1 83 ? -2.756 8.767 15.488 1.00 76.19 83 SER A C 1
ATOM 624 O O . SER A 1 83 ? -3.929 8.609 15.833 1.00 76.19 83 SER A O 1
ATOM 626 N N . GLY A 1 84 ? -1.909 9.579 16.137 1.00 69.81 84 GLY A N 1
ATOM 627 C CA . GLY A 1 84 ? -2.267 10.408 17.297 1.00 69.81 84 GLY A CA 1
ATOM 628 C C . GLY A 1 84 ? -2.909 9.657 18.478 1.00 69.81 84 GLY A C 1
ATOM 629 O O . GLY A 1 84 ? -3.419 10.285 19.402 1.00 69.81 84 GLY A O 1
ATOM 630 N N . SER A 1 85 ? -2.931 8.319 18.457 1.00 70.69 85 SER A N 1
ATOM 631 C CA . SER A 1 85 ? -3.671 7.483 19.406 1.00 70.69 85 SER A CA 1
ATOM 632 C C . SER A 1 85 ? -2.720 6.704 20.307 1.00 70.69 85 SER A C 1
ATOM 634 O O . SER A 1 85 ? -1.611 6.356 19.912 1.00 70.69 85 SER A O 1
ATOM 636 N N . SER A 1 86 ? -3.177 6.338 21.506 1.00 65.69 86 SER A N 1
ATOM 637 C CA . SER A 1 86 ? -2.363 5.546 22.437 1.00 65.69 86 SER A CA 1
ATOM 638 C C . SER A 1 86 ? -2.143 4.092 21.986 1.00 65.69 86 SER A C 1
ATOM 640 O O . SER A 1 86 ? -1.235 3.430 22.488 1.00 65.69 86 SER A O 1
ATOM 642 N N . ARG A 1 87 ? -2.969 3.555 21.066 1.00 76.19 87 ARG A N 1
ATOM 643 C CA . ARG A 1 87 ? -2.930 2.139 20.630 1.00 76.19 87 ARG A CA 1
ATOM 644 C C . ARG A 1 87 ? -3.265 1.929 19.139 1.00 76.19 87 ARG A C 1
ATOM 646 O O . ARG A 1 87 ? -4.173 1.144 18.819 1.00 76.19 87 ARG A O 1
ATOM 653 N N . PRO A 1 88 ? -2.498 2.521 18.209 1.00 81.12 88 PRO A N 1
ATOM 654 C CA . PRO A 1 88 ? -2.804 2.463 16.776 1.00 81.12 88 PRO A CA 1
ATOM 655 C C . PRO A 1 88 ? -2.703 1.062 16.186 1.00 81.12 88 PRO A C 1
ATOM 657 O O . PRO A 1 88 ? -3.484 0.665 15.324 1.00 81.12 88 PRO A O 1
ATOM 660 N N . TRP A 1 89 ? -1.790 0.261 16.729 1.00 87.00 89 TRP A N 1
ATOM 661 C CA . TRP A 1 89 ? -1.513 -1.093 16.266 1.00 87.00 89 TRP A CA 1
ATOM 662 C C . TRP A 1 89 ? -2.715 -2.027 16.314 1.00 87.00 89 TRP A C 1
ATOM 664 O O . TRP A 1 89 ? -2.815 -2.934 15.494 1.00 87.00 89 TRP A O 1
ATOM 674 N N . SER A 1 90 ? -3.637 -1.819 17.253 1.00 87.50 90 SER A N 1
ATOM 675 C CA . SER A 1 90 ? -4.831 -2.659 17.359 1.00 87.50 90 SER A CA 1
ATOM 676 C C . SER A 1 90 ? -5.774 -2.462 16.168 1.00 87.50 90 SER A C 1
ATOM 678 O O . SER A 1 90 ? -6.290 -3.440 15.625 1.00 87.50 90 SER A O 1
ATOM 680 N N . ALA A 1 91 ? -5.950 -1.215 15.727 1.00 85.62 91 ALA A N 1
ATOM 681 C CA . ALA A 1 91 ? -6.763 -0.866 14.570 1.00 85.62 91 ALA A CA 1
ATOM 682 C C . ALA A 1 91 ? -6.061 -1.268 13.269 1.00 85.62 91 ALA A C 1
ATOM 684 O O . ALA A 1 91 ? -6.670 -1.929 12.430 1.00 85.62 91 ALA A O 1
ATOM 685 N N . VAL A 1 92 ? -4.766 -0.963 13.146 1.00 89.31 92 VAL A N 1
ATOM 686 C CA . VAL A 1 92 ? -3.971 -1.277 11.950 1.00 89.31 92 VAL A CA 1
ATOM 687 C C . VAL A 1 92 ? -3.860 -2.786 11.727 1.00 89.31 92 VAL A C 1
ATOM 689 O O . VAL A 1 92 ? -4.083 -3.247 10.615 1.00 89.31 92 VAL A O 1
ATOM 692 N N . ARG A 1 93 ? -3.624 -3.595 12.772 1.00 89.56 93 ARG A N 1
ATOM 693 C CA . ARG A 1 93 ? -3.590 -5.066 12.630 1.00 89.56 93 ARG A CA 1
ATOM 694 C C . ARG A 1 93 ? -4.944 -5.643 12.231 1.00 89.56 93 ARG A C 1
ATOM 696 O O . ARG A 1 93 ? -5.000 -6.568 11.426 1.00 89.56 93 ARG A O 1
ATOM 703 N N . LYS A 1 94 ? -6.041 -5.118 12.788 1.00 89.31 94 LYS A N 1
ATOM 704 C CA . LYS A 1 94 ? -7.393 -5.530 12.382 1.00 89.31 94 LYS A CA 1
ATOM 705 C C . LYS A 1 94 ? -7.657 -5.175 10.918 1.00 89.31 94 LYS A C 1
ATOM 707 O O . LYS A 1 94 ? -8.211 -6.001 10.200 1.00 89.31 94 LYS A O 1
ATOM 712 N N . ALA A 1 95 ? -7.244 -3.984 10.490 1.00 88.88 95 ALA A N 1
ATOM 713 C CA . ALA A 1 95 ? -7.365 -3.521 9.113 1.00 88.88 95 ALA A CA 1
ATOM 714 C C . ALA A 1 95 ? -6.529 -4.374 8.147 1.00 88.88 95 ALA A C 1
ATOM 716 O O . ALA A 1 95 ? -7.063 -4.862 7.158 1.00 88.88 95 ALA A O 1
ATOM 717 N N . GLU A 1 96 ? -5.268 -4.648 8.480 1.00 90.94 96 GLU A N 1
ATOM 718 C CA . GLU A 1 96 ? -4.372 -5.509 7.701 1.00 90.94 96 GLU A CA 1
ATOM 719 C C . GLU A 1 96 ? -4.983 -6.888 7.474 1.00 90.94 96 GLU A C 1
ATOM 721 O O . GLU A 1 96 ? -5.102 -7.370 6.348 1.00 90.94 96 GLU A O 1
ATOM 726 N N . LEU A 1 97 ? -5.433 -7.510 8.557 1.00 90.25 97 LEU A N 1
ATOM 727 C CA . LEU A 1 97 ? -5.964 -8.858 8.500 1.00 90.25 97 LEU A CA 1
ATOM 728 C C . LEU A 1 97 ? -7.311 -8.896 7.754 1.00 90.25 97 LEU A C 1
ATOM 730 O O . LEU A 1 97 ? -7.602 -9.864 7.052 1.00 90.25 97 LEU A O 1
ATOM 734 N N . ASN A 1 98 ? -8.110 -7.830 7.846 1.00 88.94 98 ASN A N 1
ATOM 735 C CA . ASN A 1 98 ? -9.319 -7.670 7.043 1.00 88.94 98 ASN A CA 1
ATOM 736 C C . ASN A 1 98 ? -8.993 -7.584 5.543 1.00 88.94 98 ASN A C 1
ATOM 738 O O . ASN A 1 98 ? -9.544 -8.367 4.770 1.00 88.94 98 ASN A O 1
ATOM 742 N N . ILE A 1 99 ? -8.051 -6.720 5.145 1.00 88.25 99 ILE A N 1
ATOM 743 C CA . ILE A 1 99 ? -7.609 -6.586 3.748 1.00 88.25 99 ILE A CA 1
ATOM 744 C C . ILE A 1 99 ? -7.138 -7.940 3.208 1.00 88.25 99 ILE A C 1
ATOM 746 O O . ILE A 1 99 ? -7.629 -8.401 2.178 1.00 88.25 99 ILE A O 1
ATOM 750 N N . LEU A 1 100 ? -6.250 -8.621 3.937 1.00 89.88 100 LEU A N 1
ATOM 751 C CA . LEU A 1 100 ? -5.705 -9.912 3.515 1.00 89.88 100 LEU A CA 1
ATOM 752 C C . LEU A 1 100 ? -6.788 -10.987 3.378 1.00 89.88 100 LEU A C 1
ATOM 754 O O . LEU A 1 100 ? -6.830 -11.673 2.360 1.00 89.88 100 LEU A O 1
ATOM 758 N N . ARG A 1 101 ? -7.697 -11.119 4.353 1.00 89.69 101 ARG A N 1
ATOM 759 C CA . ARG A 1 101 ? -8.809 -12.082 4.258 1.00 89.69 101 ARG A CA 1
ATOM 760 C C . ARG A 1 101 ? -9.725 -11.774 3.079 1.00 89.69 101 ARG A C 1
ATOM 762 O O . ARG A 1 101 ? -10.119 -12.694 2.369 1.00 89.69 101 ARG A O 1
ATOM 769 N N . ARG A 1 102 ? -10.053 -10.497 2.865 1.00 86.38 102 ARG A N 1
ATOM 770 C CA . ARG A 1 102 ? -10.936 -10.053 1.777 1.00 86.38 102 ARG A CA 1
ATOM 771 C C . ARG A 1 102 ? -10.341 -10.375 0.407 1.00 86.38 102 ARG A C 1
ATOM 773 O O . ARG A 1 102 ? -11.063 -10.797 -0.486 1.00 86.38 102 ARG A O 1
ATOM 780 N N . LEU A 1 103 ? -9.027 -10.214 0.266 1.00 86.94 103 LEU A N 1
ATOM 781 C CA . LEU A 1 103 ? -8.287 -10.496 -0.965 1.00 86.94 103 LEU A CA 1
ATOM 782 C C . LEU A 1 103 ? -7.839 -11.964 -1.091 1.00 86.94 103 LEU A C 1
ATOM 784 O O . LEU A 1 103 ? -7.104 -12.298 -2.021 1.00 86.94 103 LEU A O 1
ATOM 788 N N . GLY A 1 104 ? -8.230 -12.845 -0.161 1.00 86.44 104 GLY A N 1
ATOM 789 C CA . GLY A 1 104 ? -7.826 -14.254 -0.169 1.00 86.44 104 GLY A CA 1
ATOM 790 C C . GLY A 1 104 ? -6.311 -14.453 -0.057 1.00 86.44 104 GLY A C 1
ATOM 791 O O . GLY A 1 104 ? -5.765 -15.347 -0.694 1.00 86.44 104 GLY A O 1
ATOM 792 N N . PHE A 1 105 ? -5.629 -13.588 0.699 1.00 88.00 105 PHE A N 1
ATOM 793 C CA . PHE A 1 105 ? -4.170 -13.556 0.881 1.00 88.00 105 PHE A CA 1
ATOM 794 C C . PHE A 1 105 ? -3.362 -13.339 -0.411 1.00 88.00 105 PHE A C 1
ATOM 796 O O . PHE A 1 105 ? -2.150 -13.544 -0.434 1.00 88.00 105 PHE A O 1
ATOM 803 N N . ARG A 1 106 ? -4.000 -12.846 -1.479 1.00 85.56 106 ARG A N 1
ATOM 804 C CA . ARG A 1 106 ? -3.331 -12.452 -2.728 1.00 85.56 106 ARG A CA 1
ATOM 805 C C . ARG A 1 106 ? -2.811 -11.019 -2.632 1.00 85.56 106 ARG A C 1
ATOM 807 O O . ARG A 1 106 ? -3.385 -10.115 -3.246 1.00 85.56 106 ARG A O 1
ATOM 814 N N . ALA A 1 107 ? -1.774 -10.821 -1.821 1.00 78.62 107 ALA A N 1
ATOM 815 C CA . ALA A 1 107 ? -1.166 -9.509 -1.593 1.00 78.62 107 ALA A CA 1
ATOM 816 C C . ALA A 1 107 ? -0.246 -9.065 -2.744 1.00 78.62 107 ALA A C 1
ATOM 818 O O . ALA A 1 107 ? -0.191 -7.883 -3.063 1.00 78.62 107 ALA A O 1
ATOM 819 N N . CYS A 1 108 ? 0.424 -10.014 -3.397 1.00 77.25 108 CYS A N 1
ATOM 820 C CA . CYS A 1 108 ? 1.288 -9.740 -4.537 1.00 77.25 108 CYS A CA 1
ATOM 821 C C . CYS A 1 108 ? 0.437 -9.671 -5.806 1.00 77.25 108 CYS A C 1
ATOM 823 O O . CYS A 1 108 ? -0.142 -10.679 -6.220 1.00 77.25 108 CYS A O 1
ATOM 825 N N . THR A 1 109 ? 0.356 -8.495 -6.419 1.00 78.56 109 THR A N 1
ATOM 826 C CA . THR A 1 109 ? -0.196 -8.340 -7.767 1.00 78.56 109 THR A CA 1
ATOM 827 C C . THR A 1 109 ? 0.786 -7.591 -8.640 1.00 78.56 109 THR A C 1
ATOM 829 O O . THR A 1 109 ? 1.353 -6.612 -8.158 1.00 78.56 109 THR A O 1
ATOM 832 N N . PRO A 1 110 ? 0.967 -8.013 -9.903 1.00 80.62 110 PRO A N 1
ATOM 833 C CA . PRO A 1 110 ? 1.778 -7.253 -10.833 1.00 80.62 110 PRO A CA 1
ATOM 834 C C . PRO A 1 110 ? 1.178 -5.851 -10.985 1.00 80.62 110 PRO A C 1
ATOM 836 O O . PRO A 1 110 ? -0.013 -5.690 -11.248 1.00 80.62 110 PRO A O 1
ATOM 839 N N . THR A 1 111 ? 1.998 -4.837 -10.750 1.00 81.69 111 THR A N 1
ATOM 840 C CA . THR A 1 111 ? 1.670 -3.424 -10.904 1.00 81.69 111 THR A CA 1
ATOM 841 C C . THR A 1 111 ? 2.080 -2.932 -12.291 1.00 81.69 111 THR A C 1
ATOM 843 O O . THR A 1 111 ? 2.901 -3.549 -12.974 1.00 81.69 111 THR A O 1
ATOM 846 N N . ALA A 1 112 ? 1.541 -1.780 -12.702 1.00 80.75 112 ALA A N 1
ATOM 847 C CA . ALA A 1 112 ? 1.947 -1.114 -13.942 1.00 80.75 112 ALA A CA 1
ATOM 848 C C . ALA A 1 112 ? 3.457 -0.815 -13.978 1.00 80.75 112 ALA A C 1
ATOM 850 O O . ALA A 1 112 ? 4.057 -0.840 -15.048 1.00 80.75 112 ALA A O 1
ATOM 851 N N . TYR A 1 113 ? 4.077 -0.607 -12.811 1.00 82.50 113 TYR A N 1
ATOM 852 C CA . TYR A 1 113 ? 5.519 -0.424 -12.680 1.00 82.50 113 TYR A CA 1
ATOM 853 C C . TYR A 1 113 ? 6.306 -1.620 -13.228 1.00 82.50 113 TYR A C 1
ATOM 855 O O . TYR A 1 113 ? 7.190 -1.430 -14.052 1.00 82.50 113 TYR A O 1
ATOM 863 N N . HIS A 1 114 ? 5.941 -2.856 -12.869 1.00 83.94 114 HIS A N 1
ATOM 864 C CA . HIS A 1 114 ? 6.630 -4.049 -13.384 1.00 83.94 114 HIS A CA 1
ATOM 865 C C . HIS A 1 114 ? 6.498 -4.210 -14.899 1.00 83.94 114 HIS A C 1
ATOM 867 O O . HIS A 1 114 ? 7.402 -4.720 -15.558 1.00 83.94 114 HIS A O 1
ATOM 873 N N . LEU A 1 115 ? 5.361 -3.789 -15.457 1.00 84.44 115 LEU A N 1
ATOM 874 C CA . LEU A 1 115 ? 5.168 -3.802 -16.901 1.00 84.44 115 LEU A CA 1
ATOM 875 C C . LEU A 1 115 ? 6.078 -2.771 -17.577 1.00 84.44 115 LEU A C 1
ATOM 877 O O . LEU A 1 115 ? 6.733 -3.097 -18.563 1.00 84.44 115 LEU A O 1
ATOM 881 N N . LEU A 1 116 ? 6.136 -1.552 -17.037 1.00 85.44 116 LEU A N 1
ATOM 882 C CA . LEU A 1 116 ? 7.005 -0.491 -17.544 1.00 85.44 116 LEU A CA 1
ATOM 883 C C . LEU A 1 116 ? 8.481 -0.870 -17.438 1.00 85.44 116 LEU A C 1
ATOM 885 O O . LEU A 1 116 ? 9.204 -0.723 -18.416 1.00 85.44 116 LEU A O 1
ATOM 889 N N . ASP A 1 117 ? 8.909 -1.415 -16.303 1.00 84.81 117 ASP A N 1
ATOM 890 C CA . ASP A 1 117 ? 10.285 -1.863 -16.079 1.00 84.81 117 ASP A CA 1
ATOM 891 C C . ASP A 1 117 ? 10.706 -2.935 -17.097 1.00 84.81 117 ASP A C 1
ATOM 893 O O . ASP A 1 117 ? 11.769 -2.852 -17.721 1.00 84.81 117 ASP A O 1
ATOM 897 N N . ARG A 1 118 ? 9.811 -3.891 -17.376 1.00 84.62 118 ARG A N 1
ATOM 898 C CA . ARG A 1 118 ? 10.032 -4.896 -18.419 1.00 84.62 118 ARG A CA 1
ATOM 899 C C . ARG A 1 118 ? 10.110 -4.282 -19.818 1.00 84.62 118 ARG A C 1
ATOM 901 O O . ARG A 1 118 ? 11.010 -4.625 -20.576 1.00 84.62 118 ARG A O 1
ATOM 908 N N . LEU A 1 119 ? 9.191 -3.382 -20.170 1.00 84.94 119 LEU A N 1
ATOM 909 C CA . LEU A 1 119 ? 9.181 -2.729 -21.486 1.00 84.94 119 LEU A CA 1
ATOM 910 C C . LEU A 1 119 ? 10.421 -1.848 -21.699 1.00 84.94 119 LEU A C 1
ATOM 912 O O . LEU A 1 119 ? 10.990 -1.826 -22.791 1.00 84.94 119 LEU A O 1
ATOM 916 N N . LEU A 1 120 ? 10.867 -1.142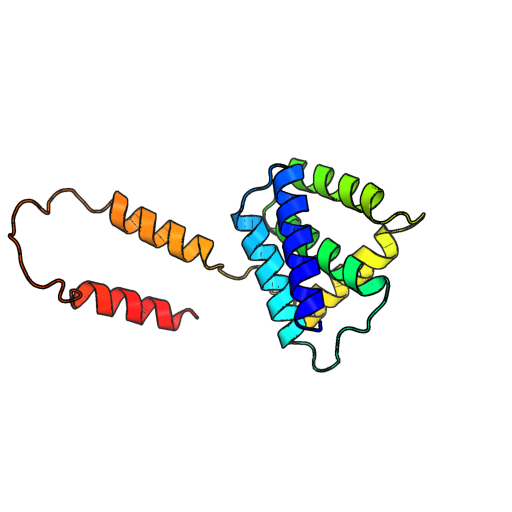 -20.661 1.00 84.81 120 LEU A N 1
ATOM 917 C CA . LEU A 1 120 ? 12.102 -0.362 -20.689 1.00 84.81 120 LEU A CA 1
ATOM 918 C C . LEU A 1 120 ? 13.320 -1.274 -20.834 1.00 84.81 120 LEU A C 1
ATOM 920 O O . LEU A 1 120 ? 14.177 -1.016 -21.673 1.00 84.81 120 LEU A O 1
ATOM 924 N N . SER A 1 121 ? 13.364 -2.379 -20.094 1.00 83.38 121 SER A N 1
ATOM 925 C CA . SER A 1 121 ? 14.433 -3.372 -20.222 1.00 83.38 121 SER A CA 1
ATOM 926 C C . SER A 1 121 ? 14.497 -3.973 -21.629 1.00 83.38 121 SER A C 1
ATOM 928 O O . SER A 1 121 ? 15.586 -4.120 -22.177 1.00 83.38 121 SER A O 1
ATOM 930 N N . ASP A 1 122 ? 13.352 -4.275 -22.244 1.00 80.81 122 ASP A N 1
ATOM 931 C CA . ASP A 1 122 ? 13.282 -4.848 -23.594 1.00 80.81 122 ASP A CA 1
ATOM 932 C C . ASP A 1 122 ? 13.673 -3.834 -24.686 1.00 80.81 122 ASP A C 1
ATOM 934 O O . ASP A 1 122 ? 14.259 -4.213 -25.700 1.00 80.81 122 ASP A O 1
ATOM 938 N N . THR A 1 123 ? 13.368 -2.546 -24.498 1.00 78.81 123 THR A N 1
ATOM 939 C CA . THR A 1 123 ? 13.720 -1.479 -25.457 1.00 78.81 123 THR A CA 1
ATOM 940 C C . THR A 1 123 ? 15.171 -1.020 -25.327 1.00 78.81 123 THR A C 1
ATOM 942 O O . THR A 1 123 ? 15.812 -0.759 -26.342 1.00 78.81 123 THR A O 1
ATOM 945 N N . LEU A 1 124 ? 15.709 -0.959 -24.105 1.00 73.00 124 LEU A N 1
ATOM 946 C CA . LEU A 1 124 ? 17.091 -0.550 -23.835 1.00 73.00 124 LEU A CA 1
ATOM 947 C C . LEU A 1 124 ? 18.105 -1.669 -24.103 1.00 73.00 124 LEU A C 1
ATOM 949 O O . LEU A 1 124 ? 19.223 -1.380 -24.520 1.00 73.00 124 LEU A O 1
ATOM 953 N N . ASN A 1 125 ? 17.719 -2.934 -23.903 1.00 64.06 125 ASN A N 1
ATOM 954 C CA . ASN A 1 125 ? 18.553 -4.095 -24.233 1.00 64.06 125 ASN A CA 1
ATOM 955 C C . ASN A 1 125 ? 18.279 -4.647 -25.640 1.00 64.06 125 ASN A C 1
ATOM 957 O O . ASN A 1 125 ? 18.807 -5.705 -25.993 1.00 64.06 125 ASN A O 1
ATOM 961 N N . ALA A 1 126 ? 17.457 -3.963 -26.446 1.00 58.69 126 ALA A N 1
ATOM 962 C CA . ALA A 1 126 ? 17.306 -4.306 -27.849 1.00 58.69 126 ALA A CA 1
ATOM 963 C C . ALA A 1 126 ? 18.692 -4.211 -28.516 1.00 58.69 126 ALA A C 1
ATOM 965 O O . ALA A 1 126 ? 19.317 -3.148 -28.464 1.00 58.69 126 ALA A O 1
ATOM 966 N N . PRO A 1 127 ? 19.209 -5.300 -29.115 1.00 51.31 127 PRO A N 1
ATOM 967 C CA . PRO A 1 127 ? 20.513 -5.272 -29.754 1.00 51.31 127 PRO A CA 1
ATOM 968 C C . PRO A 1 127 ? 20.511 -4.196 -30.841 1.00 51.31 127 PRO A C 1
ATOM 970 O O . PRO A 1 127 ? 19.567 -4.082 -31.627 1.00 51.31 127 PRO A O 1
ATOM 973 N N . SER A 1 128 ? 21.579 -3.405 -30.872 1.00 52.19 128 SER A N 1
ATOM 974 C CA . SER A 1 128 ? 21.840 -2.282 -31.777 1.00 52.19 128 SER A CA 1
ATOM 975 C C . SER A 1 128 ? 22.016 -2.675 -33.257 1.00 52.19 128 SER A C 1
ATOM 977 O O . SER A 1 128 ? 22.756 -2.024 -33.986 1.00 52.19 128 SER A O 1
ATOM 979 N N . ASP A 1 129 ? 21.309 -3.704 -33.725 1.00 47.66 129 ASP A N 1
ATOM 980 C CA . ASP A 1 129 ? 21.266 -4.130 -35.130 1.00 47.66 129 ASP A CA 1
ATOM 981 C C . ASP A 1 129 ? 20.193 -3.394 -35.952 1.00 47.66 129 ASP A C 1
ATOM 983 O O . ASP A 1 129 ? 20.020 -3.659 -37.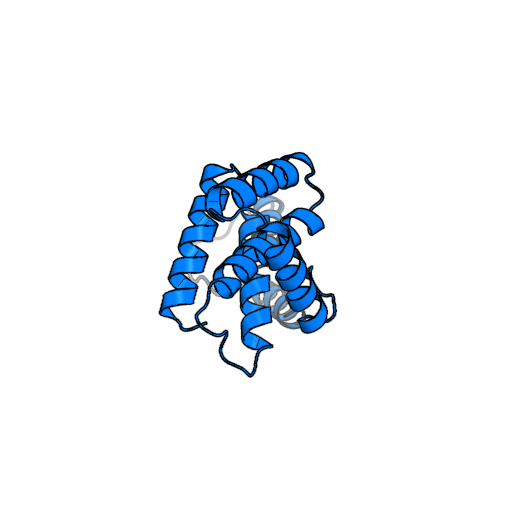139 1.00 47.66 129 ASP A O 1
ATOM 987 N N . ARG A 1 130 ? 19.496 -2.403 -35.379 1.00 49.41 130 ARG A N 1
ATOM 988 C CA . ARG A 1 130 ? 18.629 -1.490 -36.147 1.00 49.41 130 ARG A CA 1
ATOM 989 C C . ARG A 1 130 ? 19.420 -0.289 -36.662 1.00 49.41 130 ARG A C 1
ATOM 991 O O . ARG A 1 130 ? 19.144 0.856 -36.317 1.00 49.41 130 ARG A O 1
ATOM 998 N N . SER A 1 131 ? 20.412 -0.563 -37.501 1.00 45.19 131 SER A N 1
ATOM 999 C CA . SER A 1 131 ? 20.950 0.442 -38.417 1.00 45.19 131 SER A CA 1
ATOM 1000 C C . SER A 1 131 ? 20.152 0.395 -39.724 1.00 45.19 131 SER A C 1
ATOM 1002 O O . SER A 1 131 ? 20.096 -0.649 -40.362 1.00 45.19 131 SER A O 1
ATOM 1004 N N . ALA A 1 132 ? 19.607 1.552 -40.114 1.00 47.84 132 ALA A N 1
ATOM 1005 C CA . ALA A 1 132 ? 18.973 1.889 -41.398 1.00 47.84 132 ALA A CA 1
ATOM 1006 C C . ALA A 1 132 ? 17.538 1.381 -41.653 1.00 47.84 132 ALA A C 1
ATOM 1008 O O . ALA A 1 132 ? 17.354 0.245 -42.055 1.00 47.84 132 ALA A O 1
ATOM 1009 N N . VAL A 1 133 ? 16.550 2.274 -41.489 1.00 42.84 133 VAL A N 1
ATOM 1010 C CA . VAL A 1 133 ? 15.561 2.778 -42.484 1.00 42.84 133 VAL A CA 1
ATOM 1011 C C . VAL A 1 133 ? 14.897 3.973 -41.764 1.00 42.84 133 VAL A C 1
ATOM 1013 O O . VAL A 1 133 ? 14.453 3.830 -40.633 1.00 42.84 133 VAL A O 1
ATOM 1016 N N . GLY A 1 134 ? 15.055 5.224 -42.199 1.00 39.06 134 GLY A N 1
ATOM 1017 C CA . GLY A 1 134 ? 14.337 5.786 -43.342 1.00 39.06 134 GLY A CA 1
ATOM 1018 C C . GLY A 1 134 ? 12.940 6.230 -42.890 1.00 39.06 134 GLY A C 1
ATOM 1019 O O . GLY A 1 134 ? 12.162 5.417 -42.418 1.00 39.06 134 GLY A O 1
ATOM 1020 N N . SER A 1 135 ? 12.684 7.529 -42.966 1.00 47.78 135 SER A N 1
ATOM 1021 C CA . SER A 1 135 ? 11.448 8.242 -42.634 1.00 47.78 135 SER A CA 1
ATOM 1022 C C . SER A 1 135 ? 10.157 7.588 -43.159 1.00 47.78 135 SER A C 1
ATOM 1024 O O . SER A 1 135 ? 10.183 6.979 -44.221 1.00 47.78 135 SER A O 1
ATOM 1026 N N . GLU A 1 136 ? 9.047 7.909 -42.480 1.00 45.19 136 GLU A N 1
ATOM 1027 C CA . GLU A 1 136 ? 7.632 7.806 -42.905 1.00 45.19 136 GLU A CA 1
ATOM 1028 C C . GLU A 1 136 ? 6.854 6.557 -42.437 1.00 45.19 136 GLU A 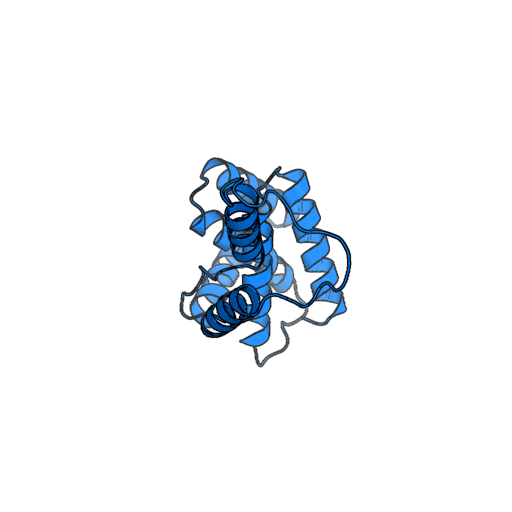C 1
ATOM 1030 O O . GLU A 1 136 ? 7.279 5.420 -42.586 1.00 45.19 136 GLU A O 1
ATOM 1035 N N . ASP A 1 137 ? 5.701 6.846 -41.819 1.00 42.50 137 ASP A N 1
ATOM 1036 C CA . ASP A 1 137 ? 4.677 5.967 -41.247 1.00 42.50 137 ASP A CA 1
ATOM 1037 C C . ASP A 1 137 ? 5.088 5.055 -40.081 1.00 42.50 137 ASP A C 1
ATOM 1039 O O . ASP A 1 137 ? 5.594 3.946 -40.216 1.00 42.50 137 ASP A O 1
ATOM 1043 N N . MET A 1 138 ? 4.762 5.529 -38.873 1.00 49.62 138 MET A N 1
ATOM 1044 C CA . MET A 1 138 ? 4.827 4.789 -37.611 1.00 49.62 138 MET A CA 1
ATOM 1045 C C . MET A 1 138 ? 3.704 3.733 -37.565 1.00 49.62 138 MET A C 1
ATOM 1047 O O . MET A 1 138 ? 2.825 3.750 -36.702 1.00 49.62 138 MET A O 1
ATOM 1051 N N . GLU A 1 139 ? 3.691 2.831 -38.543 1.00 50.97 139 GLU A N 1
ATOM 1052 C CA . GLU A 1 139 ? 2.814 1.675 -38.552 1.00 50.97 139 GLU A CA 1
ATOM 1053 C C . GLU A 1 139 ? 3.326 0.727 -37.469 1.00 50.97 139 GLU A C 1
ATOM 1055 O O . GLU A 1 139 ? 4.424 0.180 -37.541 1.00 50.97 139 GLU A O 1
ATOM 1060 N N . TRP A 1 140 ? 2.563 0.617 -36.384 1.00 54.56 140 TRP A N 1
ATOM 1061 C CA . TRP A 1 140 ? 2.930 -0.203 -35.238 1.00 54.56 140 TRP A CA 1
ATOM 1062 C C . TRP A 1 140 ? 3.199 -1.636 -35.711 1.00 54.56 140 TRP A C 1
ATOM 1064 O O . TRP A 1 140 ? 2.272 -2.352 -36.112 1.00 54.56 140 TRP A O 1
ATOM 1074 N N . ASP A 1 141 ? 4.480 -2.006 -35.675 1.00 68.31 141 ASP A N 1
ATOM 1075 C CA . ASP A 1 141 ? 5.026 -3.245 -36.216 1.00 68.31 141 ASP A CA 1
ATOM 1076 C C . ASP A 1 141 ? 4.230 -4.450 -35.690 1.00 68.31 141 ASP A C 1
ATOM 1078 O O . ASP A 1 141 ? 3.934 -4.541 -34.490 1.00 68.31 141 ASP A O 1
ATOM 1082 N N . ASN A 1 142 ? 3.826 -5.360 -36.580 1.00 62.53 142 ASN A N 1
ATOM 1083 C CA . ASN A 1 142 ? 2.935 -6.477 -36.236 1.00 62.53 142 ASN A CA 1
ATOM 1084 C C . ASN A 1 142 ? 3.534 -7.368 -35.142 1.00 62.53 142 ASN A C 1
ATOM 1086 O O . ASN A 1 142 ? 2.804 -7.906 -34.309 1.00 62.53 142 ASN A O 1
ATOM 1090 N N . GLU A 1 143 ? 4.860 -7.463 -35.085 1.00 60.94 143 GLU A N 1
ATOM 1091 C CA . GLU A 1 143 ? 5.564 -8.174 -34.023 1.00 60.94 143 GLU A CA 1
ATOM 1092 C C . GLU A 1 143 ? 5.346 -7.518 -32.649 1.00 60.94 143 GLU A C 1
ATOM 1094 O O . GLU A 1 143 ? 5.087 -8.194 -31.651 1.00 60.94 143 GLU A O 1
ATOM 1099 N N . SER A 1 144 ? 5.351 -6.186 -32.605 1.00 64.06 144 SER A N 1
ATOM 1100 C CA . SER A 1 144 ? 5.080 -5.419 -31.387 1.00 64.06 144 SER A CA 1
ATOM 1101 C C . SER A 1 144 ? 3.612 -5.551 -30.966 1.00 64.06 144 SER A C 1
ATOM 1103 O O . SER A 1 144 ? 3.327 -5.701 -29.777 1.00 64.06 144 SER A O 1
ATOM 1105 N N . LYS A 1 145 ? 2.674 -5.601 -31.926 1.00 62.84 145 LYS A N 1
ATOM 1106 C CA . LYS A 1 145 ? 1.251 -5.890 -31.655 1.00 62.84 145 LYS A CA 1
ATOM 1107 C C . LYS A 1 145 ? 1.049 -7.290 -31.075 1.00 62.84 145 LYS A C 1
ATOM 1109 O O . LYS A 1 145 ? 0.297 -7.441 -30.113 1.00 62.84 145 LYS A O 1
ATOM 1114 N N . MET A 1 146 ? 1.741 -8.303 -31.600 1.00 59.66 146 MET A N 1
ATOM 1115 C CA . MET A 1 146 ? 1.656 -9.668 -31.069 1.00 59.66 146 MET A CA 1
ATOM 1116 C C . MET A 1 146 ? 2.221 -9.763 -29.647 1.00 59.66 146 MET A C 1
ATOM 1118 O O . MET A 1 146 ? 1.578 -10.357 -28.776 1.00 59.66 146 MET A O 1
ATOM 1122 N N . ARG A 1 147 ? 3.357 -9.110 -29.368 1.00 59.94 147 ARG A N 1
ATOM 1123 C CA . ARG A 1 147 ? 3.923 -9.038 -28.009 1.00 59.94 147 ARG A CA 1
ATOM 1124 C C . ARG A 1 147 ? 2.956 -8.365 -27.026 1.00 59.94 147 ARG A C 1
ATOM 1126 O O . ARG A 1 147 ? 2.715 -8.912 -25.952 1.00 59.94 147 ARG A O 1
ATOM 1133 N N . CYS A 1 148 ? 2.323 -7.254 -27.412 1.00 56.03 148 CYS A N 1
ATOM 1134 C CA . CYS A 1 148 ? 1.306 -6.584 -26.591 1.00 56.03 148 CYS A CA 1
ATOM 1135 C C . CYS A 1 148 ? 0.034 -7.429 -26.396 1.00 56.03 148 CYS A C 1
ATOM 1137 O O . CYS A 1 148 ? -0.517 -7.454 -25.297 1.00 56.03 148 CYS A O 1
ATOM 1139 N N . SER A 1 149 ? -0.409 -8.164 -27.421 1.00 55.84 149 SER A N 1
ATOM 1140 C CA . SER A 1 149 ? -1.579 -9.050 -27.316 1.00 55.84 149 SER A CA 1
ATOM 1141 C C . SER A 1 149 ? -1.359 -10.222 -26.349 1.00 55.84 149 SER A C 1
ATOM 1143 O O . SER A 1 149 ? -2.281 -10.629 -25.647 1.00 55.84 149 SER A O 1
ATOM 1145 N N . SER A 1 150 ? -0.119 -10.708 -26.238 1.00 53.00 150 SER A N 1
ATOM 1146 C CA . SER A 1 150 ? 0.267 -11.726 -25.255 1.00 53.00 150 SER A CA 1
ATOM 1147 C C . SER A 1 150 ? 0.261 -11.177 -23.823 1.00 53.00 150 SER A C 1
ATOM 1149 O O . SER A 1 150 ? -0.193 -11.849 -22.900 1.00 53.00 150 SER A O 1
ATOM 1151 N N . LEU A 1 151 ? 0.670 -9.917 -23.630 1.00 50.91 151 LEU A N 1
ATOM 1152 C CA . LEU A 1 151 ? 0.620 -9.246 -22.324 1.00 50.91 151 LEU A CA 1
ATOM 1153 C C . LEU A 1 151 ? -0.821 -9.027 -21.834 1.00 50.91 151 LEU A C 1
ATOM 1155 O O . LEU A 1 151 ? -1.076 -9.138 -20.637 1.00 50.91 151 LEU A O 1
ATOM 1159 N N . ALA A 1 152 ? -1.772 -8.800 -22.747 1.00 49.62 152 ALA A N 1
ATOM 1160 C CA . ALA A 1 152 ? -3.194 -8.688 -22.416 1.00 49.62 152 ALA A CA 1
ATOM 1161 C C . ALA A 1 152 ? -3.809 -9.996 -21.877 1.00 49.62 152 ALA A C 1
ATOM 1163 O O . ALA A 1 152 ? -4.846 -9.944 -21.229 1.00 49.62 152 ALA A O 1
ATOM 1164 N N . CYS A 1 153 ? -3.175 -11.154 -22.099 1.00 47.50 153 CYS A N 1
ATOM 1165 C CA . CYS A 1 153 ? -3.626 -12.434 -21.539 1.00 47.50 153 CYS A CA 1
ATOM 1166 C C . CYS A 1 153 ? -3.204 -12.647 -20.071 1.00 47.50 153 CYS A C 1
ATOM 1168 O O . CYS A 1 153 ? -3.636 -13.620 -19.454 1.00 47.50 153 CYS A O 1
ATOM 1170 N N . PHE A 1 154 ? -2.348 -11.776 -19.519 1.00 42.28 154 PHE A N 1
ATOM 1171 C CA . PHE A 1 154 ? -1.883 -11.837 -18.125 1.00 42.28 154 PHE A CA 1
ATOM 1172 C C . PHE A 1 154 ? -2.587 -10.838 -17.187 1.00 42.28 154 PHE A C 1
ATOM 1174 O O . PHE A 1 154 ? -2.309 -10.853 -15.984 1.00 42.28 154 PHE A O 1
ATOM 1181 N N . LEU A 1 155 ? -3.476 -9.991 -17.720 1.00 40.06 155 LEU A N 1
ATOM 1182 C CA . LEU A 1 155 ? -4.377 -9.100 -16.973 1.00 40.06 155 LEU A CA 1
ATOM 1183 C C . LEU A 1 155 ? -5.760 -9.743 -16.817 1.00 40.06 155 LEU A C 1
ATOM 1185 O O . LEU A 1 155 ? -6.356 -9.558 -15.731 1.00 40.06 155 LEU A O 1
#

Organism: NCBI:txid2562237

Secondary structure (DSSP, 8-state):
--HHHHHHHHHHHHHHHHHHT--HHHHHHHHHHHHHHHHT-SS---SSTHHHHHHHHHHHHHHHHH--HHHHHHHHHHHHHHH-SS-HHHHHHHHHHHHHHHTTT------HHHHHHHHHHHHHSS-S------SS-----HHHHHHHHHHGGG-